Protein AF-A0A7J9ZVR6-F1 (afdb_monomer_lite)

Radius of gyration: 20.78 Å; chains: 1; bounding box: 45×36×65 Å

Secondary structure (DSSP, 8-state):
-PPPP------HHHHHHHHHHHHHHHHHHHTSPTTSHHHHHHHHHHHHHHHHHHHHS---PPPPSS--HHHHHHHHHHHHHHHHHHHHHHHTT--TTS--HHHHHHHHHTSHHHHHHHHHHHHHHHHHHHT-

Structure (mmCIF, N/CA/C/O backbone):
data_AF-A0A7J9ZVR6-F1
#
_entry.id   AF-A0A7J9ZVR6-F1
#
loop_
_atom_site.group_PDB
_atom_site.id
_atom_site.type_symbol
_atom_site.label_atom_id
_atom_site.label_alt_id
_atom_site.label_comp_id
_atom_site.label_asym_id
_atom_site.label_entity_id
_atom_site.label_seq_id
_atom_site.pdbx_PDB_ins_code
_atom_site.Cartn_x
_atom_site.Cartn_y
_atom_site.Cartn_z
_atom_site.occupancy
_atom_site.B_iso_or_equiv
_atom_site.auth_seq_id
_atom_site.auth_comp_id
_atom_site.auth_asym_id
_atom_site.auth_atom_id
_atom_site.pdbx_PDB_model_num
ATOM 1 N N . MET A 1 1 ? -29.108 17.080 42.412 1.00 64.06 1 MET A N 1
ATOM 2 C CA . MET A 1 1 ? -28.873 16.061 41.368 1.00 64.06 1 MET A CA 1
ATOM 3 C C . MET A 1 1 ? -27.441 16.243 40.882 1.00 64.06 1 MET A C 1
ATOM 5 O O . MET A 1 1 ? -27.175 17.189 40.159 1.00 64.06 1 MET A O 1
ATOM 9 N N . VAL A 1 2 ? -26.501 15.456 41.411 1.00 63.78 2 VAL A N 1
ATOM 10 C CA . VAL A 1 2 ? -25.065 15.561 41.095 1.00 63.78 2 VAL A CA 1
ATOM 11 C C . VAL A 1 2 ? -24.791 14.616 39.928 1.00 63.78 2 VAL A C 1
ATOM 13 O O . VAL A 1 2 ? -25.053 13.422 40.044 1.00 63.78 2 VAL A O 1
ATOM 16 N N . LEU A 1 3 ? -24.343 15.148 38.789 1.00 61.28 3 LEU A N 1
ATOM 17 C CA . LEU A 1 3 ? -23.916 14.330 37.653 1.00 61.28 3 LEU A CA 1
ATOM 18 C C . LEU A 1 3 ? -22.655 13.546 38.055 1.00 61.28 3 LEU A C 1
ATOM 20 O O . LEU A 1 3 ? -21.744 14.145 38.633 1.00 61.28 3 LEU A O 1
ATOM 24 N N . PRO A 1 4 ? -22.576 12.232 37.784 1.00 61.28 4 PRO A N 1
ATOM 25 C CA . PRO A 1 4 ? -21.360 11.477 38.048 1.00 61.28 4 PRO A CA 1
ATOM 26 C C . PRO A 1 4 ? -20.205 12.027 37.193 1.00 61.28 4 PRO A C 1
ATOM 28 O O . PRO A 1 4 ? -20.437 12.474 36.064 1.00 61.28 4 PRO A O 1
ATOM 31 N N . PRO A 1 5 ? -18.959 11.996 37.697 1.00 60.31 5 PRO A N 1
ATOM 32 C CA . PRO A 1 5 ? -17.801 12.396 36.915 1.00 60.31 5 PRO A CA 1
ATOM 33 C C . PRO A 1 5 ? -17.692 11.499 35.680 1.00 60.31 5 PRO A C 1
ATOM 35 O O . PRO A 1 5 ? -17.672 10.270 35.784 1.00 60.31 5 PRO A O 1
ATOM 38 N N . VAL A 1 6 ? -17.619 12.124 34.503 1.00 63.25 6 VAL A N 1
ATOM 39 C CA . VAL A 1 6 ? -17.265 11.446 33.256 1.00 63.25 6 VAL A CA 1
ATOM 40 C C . VAL A 1 6 ? -15.844 10.924 33.440 1.00 63.25 6 VAL A C 1
ATOM 42 O O . VAL A 1 6 ? -14.872 11.669 33.339 1.00 63.25 6 VAL A O 1
ATOM 45 N N . THR A 1 7 ? -15.720 9.641 33.767 1.00 61.25 7 THR A N 1
ATOM 46 C CA . THR A 1 7 ? -14.446 8.929 33.729 1.00 61.25 7 THR A CA 1
ATOM 47 C C . THR A 1 7 ? -14.038 8.840 32.265 1.00 61.25 7 THR A C 1
ATOM 49 O O . THR A 1 7 ? -14.446 7.945 31.527 1.00 61.25 7 THR A O 1
ATOM 52 N N . GLY A 1 8 ? -13.279 9.834 31.801 1.00 56.41 8 GLY A N 1
ATOM 53 C CA . GLY A 1 8 ? -12.637 9.773 30.500 1.00 56.41 8 GLY A CA 1
ATOM 54 C C . GLY A 1 8 ? -11.736 8.546 30.485 1.00 56.41 8 GLY A C 1
ATOM 55 O O . GLY A 1 8 ? -10.731 8.514 31.187 1.00 56.41 8 GLY A O 1
ATOM 56 N N . ARG A 1 9 ? -12.102 7.503 29.730 1.00 65.19 9 ARG A N 1
ATOM 57 C CA . ARG A 1 9 ? -11.158 6.424 29.424 1.00 65.19 9 ARG A CA 1
ATOM 58 C C . ARG A 1 9 ? -9.936 7.078 28.792 1.00 65.19 9 ARG A C 1
ATOM 60 O O . ARG A 1 9 ? -10.061 7.743 27.765 1.00 65.19 9 ARG A O 1
ATOM 67 N N . ASP A 1 10 ? -8.759 6.878 29.363 1.00 67.31 10 ASP A N 1
ATOM 68 C CA . ASP A 1 10 ? -7.525 7.200 28.665 1.00 67.31 10 ASP A CA 1
ATOM 69 C C . ASP A 1 10 ? -7.366 6.200 27.516 1.00 67.31 10 ASP A C 1
ATOM 71 O O . ASP A 1 10 ? -7.025 5.036 27.710 1.00 67.31 10 ASP A O 1
ATOM 75 N N . HIS A 1 11 ? -7.646 6.649 26.293 1.00 75.12 11 HIS A N 1
ATOM 76 C CA . HIS A 1 11 ? -7.501 5.829 25.083 1.00 75.12 11 HIS A CA 1
ATOM 77 C C . HIS A 1 11 ? -6.035 5.766 24.617 1.00 75.12 11 HIS A C 1
ATOM 79 O O . HIS A 1 11 ? -5.678 4.961 23.760 1.00 75.12 11 HIS A O 1
ATOM 85 N N . ARG A 1 12 ? -5.158 6.592 25.203 1.00 81.62 12 ARG A N 1
ATOM 86 C CA . ARG A 1 12 ? -3.719 6.666 24.905 1.00 81.62 12 ARG A CA 1
ATOM 87 C C . ARG A 1 12 ? -2.994 5.311 24.984 1.00 81.62 12 ARG A C 1
ATOM 89 O O . ARG A 1 12 ? -2.343 4.965 23.999 1.00 81.62 12 ARG A O 1
ATOM 96 N N . PRO A 1 13 ? -3.113 4.513 26.068 1.00 87.12 13 PRO A N 1
ATOM 97 C CA . PRO A 1 13 ? -2.474 3.197 26.133 1.00 87.12 13 PRO A CA 1
ATOM 98 C C . PRO A 1 13 ? -3.012 2.226 25.076 1.00 87.12 13 PRO A C 1
ATOM 100 O O . PRO A 1 13 ? -2.247 1.443 24.522 1.00 87.12 13 PRO A O 1
ATOM 103 N N . GLN A 1 14 ? -4.305 2.299 24.744 1.00 86.25 14 GLN A N 1
ATOM 104 C CA . GLN A 1 14 ? -4.919 1.429 23.736 1.00 86.25 14 GLN A CA 1
ATOM 105 C C . GLN A 1 14 ? -4.413 1.757 22.328 1.00 86.25 14 GLN A C 1
ATOM 107 O O . GLN A 1 14 ? -4.074 0.852 21.569 1.00 86.25 14 GLN A O 1
ATOM 112 N N . VAL A 1 15 ? -4.296 3.047 21.998 1.00 88.50 15 VAL A N 1
ATOM 113 C CA . VAL A 1 15 ? -3.726 3.501 20.721 1.00 88.50 15 VAL A CA 1
ATOM 114 C C . VAL A 1 15 ? -2.254 3.098 20.614 1.00 88.50 15 VAL A C 1
ATOM 116 O O . VAL A 1 15 ? -1.849 2.556 19.590 1.00 88.50 15 VAL A O 1
ATOM 119 N N . ALA A 1 16 ? -1.461 3.293 21.670 1.00 91.19 16 ALA A N 1
ATOM 120 C CA . ALA A 1 16 ? -0.054 2.890 21.684 1.00 91.19 16 ALA A CA 1
ATOM 121 C C . ALA A 1 16 ? 0.118 1.369 21.521 1.00 91.19 16 ALA A C 1
ATOM 123 O O . ALA A 1 16 ? 0.975 0.924 20.753 1.00 91.19 16 ALA A O 1
ATOM 124 N N . ALA A 1 17 ? -0.729 0.572 22.180 1.00 92.50 17 ALA A N 1
ATOM 125 C CA . ALA A 1 17 ? -0.743 -0.879 22.022 1.00 92.50 17 ALA A CA 1
ATOM 126 C C . ALA A 1 17 ? -1.111 -1.285 20.587 1.00 92.50 17 ALA A C 1
ATOM 128 O O . ALA A 1 17 ? -0.414 -2.100 19.987 1.00 92.50 17 ALA A O 1
ATOM 129 N N . ALA A 1 18 ? -2.146 -0.676 20.000 1.00 92.00 18 ALA A N 1
ATOM 130 C CA . ALA A 1 18 ? -2.562 -0.956 18.626 1.00 92.00 18 ALA A CA 1
ATOM 131 C C . ALA A 1 18 ? -1.472 -0.598 17.602 1.00 92.00 18 ALA A C 1
ATOM 133 O O . ALA A 1 18 ? -1.194 -1.388 16.698 1.00 92.00 18 ALA A O 1
ATOM 134 N N . LEU A 1 19 ? -0.810 0.553 17.762 1.00 94.94 19 LEU A N 1
ATOM 135 C CA . LEU A 1 19 ? 0.306 0.961 16.904 1.00 94.94 19 LEU A CA 1
ATOM 136 C C . LEU A 1 19 ? 1.494 0.005 17.039 1.00 94.94 19 LEU A C 1
ATOM 138 O O . LEU A 1 19 ? 2.051 -0.413 16.028 1.00 94.94 19 LEU A O 1
ATOM 142 N N . THR A 1 20 ? 1.836 -0.394 18.266 1.00 96.25 20 THR A N 1
ATOM 143 C CA . THR A 1 20 ? 2.915 -1.359 18.527 1.00 96.25 20 THR A CA 1
ATOM 144 C C . THR A 1 20 ? 2.614 -2.718 17.897 1.00 96.25 20 THR A C 1
ATOM 146 O O . THR A 1 20 ? 3.471 -3.280 17.217 1.00 96.25 20 THR A O 1
ATOM 149 N N . LEU A 1 21 ? 1.388 -3.229 18.056 1.00 95.19 21 LEU A N 1
ATOM 150 C CA . LEU A 1 21 ? 0.953 -4.482 17.433 1.00 95.19 21 LEU A CA 1
ATOM 151 C C . LEU A 1 21 ? 0.990 -4.392 15.907 1.00 95.19 21 LEU A C 1
ATOM 153 O O . LEU A 1 21 ? 1.477 -5.307 15.249 1.00 95.19 21 LEU A O 1
ATOM 157 N N . THR A 1 22 ? 0.535 -3.272 15.346 1.00 95.75 22 THR A N 1
ATOM 158 C CA . THR A 1 22 ? 0.549 -3.040 13.897 1.00 95.75 22 THR A CA 1
ATOM 159 C C . THR A 1 22 ? 1.978 -2.974 13.361 1.00 95.75 22 THR A C 1
ATOM 161 O O . THR A 1 22 ? 2.275 -3.574 12.328 1.00 95.75 22 THR A O 1
ATOM 164 N N . ALA A 1 23 ? 2.887 -2.302 14.069 1.00 97.00 23 ALA A N 1
ATOM 165 C CA . ALA A 1 23 ? 4.300 -2.236 13.711 1.00 97.00 23 ALA A CA 1
ATOM 166 C C . ALA A 1 23 ? 4.973 -3.615 13.803 1.00 97.00 23 ALA A C 1
ATOM 168 O O . ALA A 1 23 ? 5.654 -4.028 12.864 1.00 97.00 23 ALA A O 1
ATOM 169 N N . GLY A 1 24 ? 4.724 -4.362 14.884 1.00 97.44 24 GLY A N 1
ATOM 170 C CA . GLY A 1 24 ? 5.235 -5.723 15.064 1.00 97.44 24 GLY A CA 1
ATOM 171 C C . GLY A 1 24 ? 4.734 -6.681 13.982 1.00 97.44 24 GLY A C 1
ATOM 172 O O . GLY A 1 24 ? 5.525 -7.413 13.386 1.00 97.44 24 GLY A O 1
ATOM 173 N N . TYR A 1 25 ? 3.442 -6.614 13.657 1.00 96.56 25 TYR A N 1
ATOM 174 C CA . TYR A 1 25 ? 2.853 -7.375 12.559 1.00 96.56 25 TYR A CA 1
ATOM 175 C C . TYR A 1 25 ? 3.468 -7.002 11.206 1.00 96.56 25 TYR A C 1
ATOM 177 O O . TYR A 1 25 ? 3.845 -7.880 10.435 1.00 96.56 25 TYR A O 1
ATOM 185 N N . SER A 1 26 ? 3.628 -5.705 10.932 1.00 96.94 26 SER A N 1
ATOM 186 C CA . SER A 1 26 ? 4.220 -5.218 9.679 1.00 96.94 26 SER A CA 1
ATOM 187 C C . SER A 1 26 ? 5.666 -5.690 9.51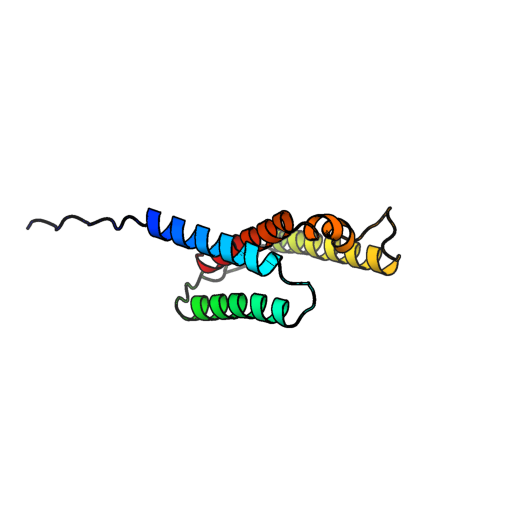9 1.00 96.94 26 SER A C 1
ATOM 189 O O . SER A 1 26 ? 6.074 -6.090 8.431 1.00 96.94 26 SER A O 1
ATOM 191 N N . TRP A 1 27 ? 6.433 -5.724 10.613 1.00 97.75 27 TRP A N 1
ATOM 192 C CA . TRP A 1 27 ? 7.796 -6.255 10.630 1.00 97.75 27 TRP A CA 1
ATOM 193 C C . TRP A 1 27 ? 7.865 -7.772 10.403 1.00 97.75 27 TRP A C 1
ATOM 195 O O . TRP A 1 27 ? 8.790 -8.268 9.743 1.00 97.75 27 TRP A O 1
ATOM 205 N N . TYR A 1 28 ? 6.901 -8.513 10.954 1.00 97.19 28 TYR A N 1
ATOM 206 C CA . TYR A 1 28 ? 6.737 -9.944 10.709 1.00 97.19 28 TYR A CA 1
ATOM 207 C C . TYR A 1 28 ? 6.388 -10.208 9.238 1.00 97.19 28 TYR A C 1
ATOM 209 O O . TYR A 1 28 ? 7.129 -10.914 8.556 1.00 97.19 28 TYR A O 1
ATOM 217 N N . ALA A 1 29 ? 5.337 -9.567 8.723 1.00 95.12 29 ALA A N 1
ATOM 218 C CA . ALA A 1 29 ? 4.870 -9.724 7.347 1.00 95.12 29 ALA A CA 1
ATOM 219 C C . ALA A 1 29 ? 5.935 -9.322 6.313 1.00 95.12 29 ALA A C 1
ATOM 221 O O . ALA A 1 29 ? 6.102 -9.998 5.299 1.00 95.12 29 ALA A O 1
ATOM 222 N N . ALA A 1 30 ? 6.721 -8.276 6.588 1.00 95.00 30 ALA A N 1
ATOM 223 C CA . ALA A 1 30 ? 7.832 -7.870 5.730 1.00 95.00 30 ALA A CA 1
ATOM 224 C C . ALA A 1 30 ? 8.936 -8.932 5.609 1.00 95.00 30 ALA A C 1
ATOM 226 O O . ALA A 1 30 ? 9.589 -9.015 4.569 1.00 95.00 30 ALA A O 1
ATOM 227 N N . GLY A 1 31 ? 9.131 -9.751 6.648 1.00 94.44 31 GLY A N 1
ATOM 228 C CA . GLY A 1 31 ? 10.103 -10.844 6.646 1.00 94.44 31 GLY A CA 1
ATOM 229 C C . GLY A 1 31 ? 9.693 -12.045 5.792 1.00 94.44 31 GLY A C 1
ATOM 230 O O . GLY A 1 31 ? 10.539 -12.882 5.491 1.00 94.44 31 GLY A O 1
ATOM 231 N N . LEU A 1 32 ? 8.424 -12.132 5.382 1.00 93.94 32 LEU A N 1
ATOM 232 C CA . LEU A 1 32 ? 7.941 -13.218 4.534 1.00 93.94 32 LEU A CA 1
ATOM 233 C C . LEU A 1 32 ? 8.436 -13.034 3.098 1.00 93.94 32 LEU A C 1
ATOM 235 O O . LEU A 1 32 ? 8.425 -11.924 2.548 1.00 93.94 32 LEU A O 1
ATOM 239 N N . ARG A 1 33 ? 8.841 -14.139 2.466 1.00 90.81 33 ARG A N 1
ATOM 240 C CA . ARG A 1 33 ? 9.271 -14.127 1.066 1.00 90.81 33 ARG A CA 1
ATOM 241 C C . ARG A 1 33 ? 8.072 -13.835 0.165 1.00 90.81 33 ARG A C 1
ATOM 243 O O . ARG A 1 33 ? 7.020 -14.454 0.316 1.00 90.81 33 ARG A O 1
ATOM 250 N N . SER A 1 34 ? 8.231 -12.891 -0.760 1.00 87.69 34 SER A N 1
ATOM 251 C CA . SER A 1 34 ? 7.185 -12.518 -1.717 1.00 87.69 34 SER A CA 1
ATOM 252 C C . SER A 1 34 ? 6.765 -13.718 -2.577 1.00 87.69 34 SER A C 1
ATOM 254 O O . SER A 1 34 ? 7.572 -14.617 -2.821 1.00 87.69 34 SER A O 1
ATOM 256 N N . PHE A 1 35 ? 5.504 -13.732 -3.023 1.00 87.69 35 PHE A N 1
ATOM 257 C CA . PHE A 1 35 ? 4.923 -14.792 -3.864 1.00 87.69 35 PHE A CA 1
ATOM 258 C C . PHE A 1 35 ? 4.966 -16.199 -3.241 1.00 87.69 35 PHE A C 1
ATOM 260 O O . PHE A 1 35 ? 5.099 -17.203 -3.937 1.00 87.69 35 PHE A O 1
ATOM 267 N N . THR A 1 36 ? 4.842 -16.283 -1.915 1.00 94.81 36 THR A N 1
ATOM 268 C CA . THR A 1 36 ? 4.711 -17.552 -1.184 1.00 94.81 36 THR A CA 1
ATOM 269 C C . THR A 1 36 ? 3.338 -17.690 -0.543 1.00 94.81 36 THR A C 1
ATOM 271 O O . THR A 1 36 ? 2.681 -16.693 -0.230 1.00 94.81 36 THR A O 1
ATOM 274 N N . THR A 1 37 ? 2.924 -18.928 -0.271 1.00 97.06 37 THR A N 1
ATOM 275 C CA . THR A 1 37 ? 1.680 -19.216 0.457 1.00 97.06 37 THR A CA 1
ATOM 276 C C . THR A 1 37 ? 1.646 -18.530 1.824 1.00 97.06 37 THR A C 1
ATOM 278 O O . THR A 1 37 ? 0.611 -18.003 2.213 1.00 97.06 37 THR A O 1
ATOM 281 N N . GLU A 1 38 ? 2.779 -18.456 2.526 1.00 95.56 38 GLU A N 1
ATOM 282 C CA . GLU A 1 38 ? 2.888 -17.752 3.812 1.00 95.56 38 GLU A CA 1
ATOM 283 C C . GLU A 1 38 ? 2.565 -16.260 3.671 1.00 95.56 38 GLU A C 1
ATOM 285 O O . GLU A 1 38 ? 1.763 -15.717 4.433 1.00 95.56 38 GLU A O 1
ATOM 290 N N . SER A 1 39 ? 3.145 -15.600 2.660 1.00 93.50 39 SER A N 1
ATOM 291 C CA . SER A 1 39 ? 2.872 -14.186 2.380 1.00 93.50 39 SER A CA 1
ATOM 292 C C . SER A 1 39 ? 1.407 -13.943 2.007 1.00 93.50 39 SER A C 1
ATOM 294 O O . SER A 1 39 ? 0.806 -12.976 2.471 1.00 93.50 39 SER A O 1
ATOM 296 N N . LEU A 1 40 ? 0.807 -14.860 1.242 1.00 96.12 40 LEU A N 1
ATOM 297 C CA . LEU A 1 40 ? -0.604 -14.805 0.881 1.00 96.12 40 LEU A CA 1
ATOM 298 C C . LEU A 1 40 ? -1.494 -14.924 2.123 1.00 96.12 40 LEU A C 1
ATOM 300 O O . LEU A 1 40 ? -2.373 -14.088 2.320 1.00 96.12 40 LEU A O 1
ATOM 304 N N . ILE A 1 41 ? -1.249 -15.923 2.977 1.00 97.69 41 ILE A N 1
ATOM 305 C CA . ILE A 1 41 ? -2.008 -16.130 4.218 1.00 97.69 41 ILE A CA 1
ATOM 306 C C . ILE A 1 41 ? -1.924 -14.887 5.108 1.00 97.69 41 ILE A C 1
ATOM 308 O O . ILE A 1 41 ? -2.949 -14.431 5.609 1.00 97.69 41 ILE A O 1
ATOM 312 N N . SER A 1 42 ? -0.734 -14.302 5.259 1.00 95.62 42 SER A N 1
ATOM 313 C CA . SER A 1 42 ? -0.530 -13.066 6.022 1.00 95.62 42 SER A CA 1
ATOM 314 C C . SER A 1 42 ? -1.421 -11.921 5.516 1.00 95.62 42 SER A C 1
ATOM 316 O O . SER A 1 42 ? -2.165 -11.307 6.283 1.00 95.62 42 SER A O 1
ATOM 318 N N . VAL A 1 43 ? -1.440 -11.664 4.207 1.00 95.06 43 VAL A N 1
ATOM 319 C CA . VAL A 1 43 ? -2.300 -10.613 3.634 1.00 95.06 43 VAL A CA 1
ATOM 320 C C . VAL A 1 43 ? -3.787 -10.952 3.791 1.00 95.06 43 VAL A C 1
ATOM 322 O O . VAL A 1 43 ? -4.580 -10.078 4.148 1.00 95.06 43 VAL A O 1
ATOM 325 N N . LEU A 1 44 ? -4.174 -12.214 3.586 1.00 96.88 44 LEU A N 1
ATOM 326 C CA . LEU A 1 44 ? -5.561 -12.662 3.731 1.00 96.88 44 LEU A CA 1
ATOM 327 C C . LEU A 1 44 ? -6.080 -12.495 5.159 1.00 96.88 44 LEU A C 1
ATOM 329 O O . LEU A 1 44 ? -7.212 -12.053 5.331 1.00 96.88 44 LEU A O 1
ATOM 333 N N . VAL A 1 45 ? -5.269 -12.789 6.178 1.00 95.38 45 VAL A N 1
ATOM 334 C CA . VAL A 1 45 ? -5.652 -12.591 7.586 1.00 95.38 45 VAL A CA 1
ATOM 335 C C . VAL A 1 45 ? -6.026 -11.130 7.843 1.00 95.38 45 VAL A C 1
ATOM 337 O O . VAL A 1 45 ? -7.070 -10.863 8.440 1.00 95.38 45 VAL A O 1
ATOM 340 N N . VAL A 1 46 ? -5.231 -10.183 7.338 1.00 94.88 46 VAL A N 1
ATOM 341 C CA . VAL A 1 46 ? -5.532 -8.747 7.452 1.00 94.88 46 VAL A CA 1
ATOM 342 C C . VAL A 1 46 ? -6.792 -8.379 6.677 1.00 94.88 46 VAL A C 1
ATOM 344 O O . VAL A 1 46 ? -7.661 -7.696 7.218 1.00 94.88 46 VAL A O 1
ATOM 347 N N . GLY A 1 47 ? -6.911 -8.834 5.428 1.00 93.81 47 GLY A N 1
ATOM 348 C CA . GLY A 1 47 ? -8.066 -8.536 4.580 1.00 93.81 47 GLY A CA 1
ATOM 349 C C . GLY A 1 47 ? -9.374 -9.048 5.183 1.00 93.81 47 GLY A C 1
ATOM 350 O O . GLY A 1 47 ? -10.349 -8.305 5.279 1.00 93.81 47 GLY A O 1
ATOM 351 N N . VAL A 1 48 ? -9.382 -10.289 5.675 1.00 96.44 48 VAL A N 1
ATOM 352 C CA . VAL A 1 48 ? -10.533 -10.884 6.365 1.00 96.44 48 VAL A CA 1
ATOM 353 C C . VAL A 1 48 ? -10.843 -10.123 7.652 1.00 96.44 48 VAL A C 1
ATOM 355 O O . VAL A 1 48 ? -12.007 -9.808 7.893 1.00 96.44 48 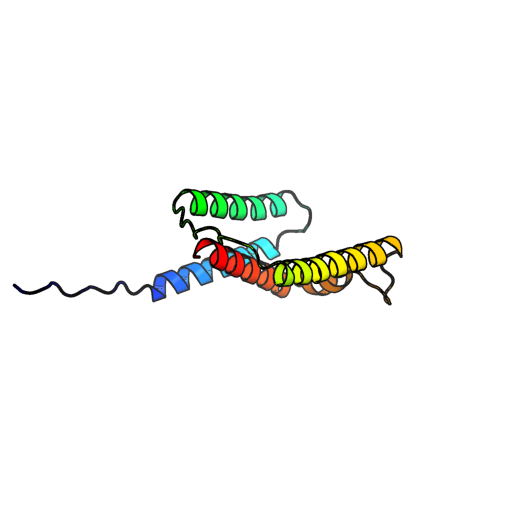VAL A O 1
ATOM 358 N N . ALA A 1 49 ? -9.836 -9.771 8.457 1.00 93.31 49 ALA A N 1
ATOM 359 C CA . ALA A 1 49 ? -10.047 -8.975 9.665 1.00 93.31 49 ALA A CA 1
ATOM 360 C C . ALA A 1 49 ? -10.685 -7.611 9.348 1.00 93.31 49 ALA A C 1
ATOM 362 O O . ALA A 1 49 ? -11.631 -7.209 10.028 1.00 93.31 49 ALA A O 1
ATOM 363 N N . ALA A 1 50 ? -10.229 -6.936 8.289 1.00 91.62 50 ALA A N 1
ATOM 364 C CA . ALA A 1 50 ? -10.799 -5.672 7.835 1.00 91.62 50 ALA A CA 1
ATOM 365 C C . ALA A 1 50 ? -12.257 -5.830 7.368 1.00 91.62 50 ALA A C 1
ATOM 367 O O . ALA A 1 50 ? -13.113 -5.051 7.785 1.00 91.62 50 ALA A O 1
ATOM 368 N N . ILE A 1 51 ? -12.566 -6.865 6.576 1.00 92.38 51 ILE A N 1
ATOM 369 C CA . ILE A 1 51 ? -13.936 -7.165 6.123 1.00 92.38 51 ILE A CA 1
ATOM 370 C C . ILE A 1 51 ? -14.855 -7.450 7.316 1.00 92.38 51 ILE A C 1
ATOM 372 O O . ILE A 1 51 ? -15.947 -6.891 7.404 1.00 92.38 51 ILE A O 1
ATOM 376 N N . VAL A 1 52 ? -14.417 -8.293 8.255 1.00 93.81 52 VAL A N 1
ATOM 377 C CA . VAL A 1 52 ? -15.192 -8.629 9.459 1.00 93.81 52 VAL A CA 1
ATOM 378 C C . VAL A 1 52 ? -15.436 -7.384 10.307 1.00 93.81 52 VAL A C 1
ATOM 380 O O . VAL A 1 52 ? -16.546 -7.193 10.803 1.00 93.81 52 VAL A O 1
ATOM 383 N N . LEU A 1 53 ? -14.427 -6.527 10.472 1.00 90.44 53 LEU A N 1
ATOM 384 C CA . LEU A 1 53 ? -14.567 -5.297 11.242 1.00 90.44 53 LEU A CA 1
ATOM 385 C C . LEU A 1 53 ? -15.547 -4.320 10.576 1.00 90.44 53 LEU A C 1
ATOM 387 O O . LEU A 1 53 ? -16.444 -3.813 11.251 1.00 90.44 53 LEU A O 1
ATOM 391 N N . ALA A 1 54 ? -15.428 -4.125 9.262 1.00 88.44 54 ALA A N 1
ATOM 392 C CA . ALA A 1 54 ? -16.343 -3.293 8.483 1.00 88.44 54 ALA A CA 1
ATOM 393 C C . ALA A 1 54 ? -17.788 -3.823 8.533 1.00 88.44 54 ALA A C 1
ATOM 395 O O . ALA A 1 54 ? -18.732 -3.048 8.670 1.00 88.44 54 ALA A O 1
ATOM 396 N N . ALA A 1 55 ? -17.975 -5.146 8.497 1.00 89.56 55 ALA A N 1
ATOM 397 C CA . ALA A 1 55 ? -19.294 -5.769 8.602 1.00 89.56 55 ALA A CA 1
ATOM 398 C C . ALA A 1 55 ? -19.925 -5.621 10.000 1.00 89.56 55 ALA A C 1
ATOM 400 O O . ALA A 1 55 ? -21.147 -5.535 10.115 1.00 89.56 55 ALA A O 1
ATOM 401 N N . ARG A 1 56 ? -19.114 -5.588 11.069 1.00 88.19 56 ARG A N 1
ATOM 402 C CA . ARG A 1 56 ? -19.586 -5.432 12.460 1.00 88.19 56 ARG A CA 1
ATOM 403 C C . ARG A 1 56 ? -19.931 -3.994 12.830 1.00 88.19 56 ARG A C 1
ATOM 405 O O . ARG A 1 56 ? -20.806 -3.780 13.665 1.00 88.19 56 ARG A O 1
ATOM 412 N N . HIS A 1 57 ? -19.257 -3.024 12.223 1.00 80.81 57 HIS A N 1
ATOM 413 C CA . HIS A 1 57 ? -19.498 -1.603 12.445 1.00 80.81 57 HIS A CA 1
ATOM 414 C C . HIS A 1 57 ? -19.792 -0.917 11.111 1.00 80.81 57 HIS A C 1
ATOM 416 O O . HIS A 1 57 ? -18.932 -0.199 10.603 1.00 80.81 57 HIS A O 1
ATOM 422 N N . PRO A 1 58 ? -20.989 -1.128 10.531 1.00 71.31 58 PRO A N 1
ATOM 423 C CA . PRO A 1 58 ? -21.365 -0.504 9.273 1.00 71.31 58 PRO A CA 1
ATOM 424 C C . PRO A 1 58 ? -21.610 0.993 9.497 1.00 71.31 58 PRO A C 1
ATOM 426 O O . PRO A 1 58 ? -22.748 1.449 9.617 1.00 71.31 58 PRO A O 1
ATOM 429 N N . VAL A 1 59 ? -20.532 1.770 9.572 1.00 71.38 59 VAL A N 1
ATOM 430 C CA . VAL A 1 59 ? -20.589 3.223 9.456 1.00 71.38 59 VAL A CA 1
ATOM 431 C C . VAL A 1 59 ? -20.914 3.509 7.995 1.00 71.38 59 VAL A C 1
ATOM 433 O O . VAL A 1 59 ? -20.086 3.355 7.103 1.00 71.38 59 VAL A O 1
ATOM 436 N N . ARG A 1 60 ? -22.181 3.823 7.719 1.00 68.94 60 ARG A N 1
ATOM 437 C CA . ARG A 1 60 ? -22.616 4.203 6.375 1.00 68.94 60 ARG A CA 1
ATOM 438 C C . ARG A 1 60 ? -22.344 5.687 6.189 1.00 68.94 60 ARG A C 1
ATOM 440 O O . ARG A 1 60 ? -23.135 6.513 6.637 1.00 68.94 60 ARG A O 1
ATOM 447 N N . ILE A 1 61 ? -21.252 6.013 5.505 1.00 71.88 61 ILE A N 1
ATOM 448 C CA . ILE A 1 61 ? -21.105 7.338 4.901 1.00 71.88 61 ILE A CA 1
ATOM 449 C C . ILE A 1 61 ? -22.233 7.465 3.862 1.00 71.88 61 ILE A C 1
ATOM 451 O O . ILE A 1 61 ? -22.344 6.586 2.999 1.00 71.88 61 ILE A O 1
ATOM 455 N N . PRO A 1 62 ? -23.102 8.490 3.938 1.00 78.62 62 PRO A N 1
ATOM 456 C CA . PRO A 1 62 ? -24.124 8.691 2.920 1.00 78.62 62 PRO A CA 1
ATOM 457 C C . PRO A 1 62 ? -23.436 8.859 1.565 1.00 78.62 62 PRO A C 1
ATOM 459 O O . PRO A 1 62 ? -22.479 9.624 1.438 1.00 78.62 62 PRO A O 1
ATOM 462 N N . ALA A 1 63 ? -23.895 8.106 0.563 1.00 77.25 63 ALA A N 1
ATOM 463 C CA . ALA A 1 63 ? -23.366 8.238 -0.785 1.00 77.25 63 ALA A CA 1
ATOM 464 C C . ALA A 1 63 ? -23.559 9.692 -1.257 1.00 77.25 63 ALA A C 1
ATOM 466 O O . ALA A 1 63 ? -24.633 10.255 -1.025 1.00 77.25 63 ALA A O 1
ATOM 467 N N . PRO A 1 64 ? -22.554 10.310 -1.900 1.00 80.69 64 PRO A N 1
ATOM 468 C CA . PRO A 1 64 ? -22.734 11.619 -2.514 1.00 80.69 64 PRO A CA 1
ATOM 469 C C . PRO A 1 64 ? -23.900 11.572 -3.510 1.00 80.69 64 PRO A C 1
ATOM 471 O O . PRO A 1 64 ? -23.981 10.634 -4.302 1.00 80.69 64 PRO A O 1
ATOM 474 N N . GLU A 1 65 ? -24.777 12.580 -3.502 1.00 85.38 65 GLU A N 1
ATOM 475 C CA . GLU A 1 65 ? -25.917 12.660 -4.437 1.00 85.38 65 GLU A CA 1
ATOM 476 C C . GLU A 1 65 ? -25.463 12.709 -5.904 1.00 85.38 65 GLU A C 1
ATOM 478 O O . GLU A 1 65 ? -26.150 12.224 -6.801 1.00 85.38 65 GLU A O 1
ATOM 483 N N . SER A 1 66 ? -24.271 13.257 -6.147 1.00 88.06 66 SER A N 1
ATOM 484 C CA . SER A 1 66 ? -23.623 13.282 -7.454 1.00 88.06 66 SER A CA 1
ATOM 485 C C . SER A 1 66 ? -22.104 13.281 -7.306 1.00 88.06 66 SER A C 1
ATOM 487 O O . SER A 1 66 ? -21.566 13.871 -6.366 1.00 88.06 66 SER A O 1
ATOM 489 N N . LEU A 1 67 ? -21.407 12.667 -8.260 1.00 87.75 67 LEU A N 1
ATOM 490 C CA . LEU A 1 67 ? -19.960 12.804 -8.412 1.00 87.75 67 LEU A CA 1
ATOM 491 C C . LEU A 1 67 ? -19.669 14.027 -9.281 1.00 87.75 67 LEU A C 1
ATOM 493 O O . LEU A 1 67 ? -20.264 14.159 -10.348 1.00 87.75 67 LEU A O 1
ATOM 497 N N . ASP A 1 68 ? -18.744 14.892 -8.859 1.00 92.19 68 ASP A N 1
ATOM 498 C CA . ASP A 1 68 ? -18.253 15.973 -9.717 1.00 92.19 68 ASP A CA 1
ATOM 499 C C . ASP A 1 68 ? -17.550 15.366 -10.946 1.00 92.19 68 ASP A C 1
ATOM 501 O O . ASP A 1 68 ? -16.500 14.726 -10.791 1.00 92.19 68 ASP A O 1
ATOM 505 N N . PRO A 1 69 ? -18.080 15.556 -12.171 1.00 93.69 69 PRO A N 1
ATOM 506 C CA . PRO A 1 69 ? -17.493 14.971 -13.371 1.00 93.69 69 PRO A CA 1
ATOM 507 C C . PRO A 1 69 ? -16.064 15.455 -13.609 1.00 93.69 69 PRO A C 1
ATOM 509 O O . PRO A 1 69 ? -15.245 14.706 -14.135 1.00 93.69 69 PRO A O 1
ATOM 512 N N . ARG A 1 70 ? -15.738 16.689 -13.203 1.00 94.88 70 ARG A N 1
ATOM 513 C CA . ARG A 1 70 ? -14.385 17.240 -13.358 1.00 94.88 70 ARG A CA 1
ATOM 514 C C . ARG A 1 70 ? -13.405 16.518 -12.446 1.00 94.88 70 ARG A C 1
ATOM 516 O O . ARG A 1 70 ? -12.361 16.072 -12.915 1.00 94.88 70 ARG A O 1
ATOM 523 N N . GLY A 1 71 ? -13.760 16.365 -11.171 1.00 93.50 71 GLY A N 1
ATOM 524 C CA . GLY A 1 71 ? -12.995 15.563 -10.221 1.00 93.50 71 GLY A CA 1
ATOM 525 C C . GLY A 1 71 ? -12.795 14.127 -10.706 1.00 93.50 71 GLY A C 1
ATOM 526 O O . GLY A 1 71 ? -11.671 13.627 -10.682 1.00 93.50 71 GLY A O 1
ATOM 527 N N . LEU A 1 72 ? -13.852 13.487 -11.214 1.00 94.81 72 LEU A N 1
ATOM 528 C CA . LEU A 1 72 ? -13.762 12.139 -11.776 1.00 94.81 72 LEU A CA 1
ATOM 529 C C . LEU A 1 72 ? -12.792 12.080 -12.963 1.00 94.81 72 LEU A C 1
ATOM 531 O O . LEU A 1 72 ? -11.923 11.217 -12.983 1.00 94.81 72 LEU A O 1
ATOM 535 N N . ILE A 1 73 ? -12.899 13.002 -13.924 1.00 97.19 73 ILE A N 1
ATOM 536 C CA . ILE A 1 73 ? -12.009 13.050 -15.094 1.00 97.19 73 ILE A CA 1
ATOM 537 C C . ILE A 1 73 ? -10.548 13.205 -14.667 1.00 97.19 73 ILE A C 1
ATOM 539 O O . ILE A 1 73 ? -9.692 12.503 -15.198 1.00 97.19 73 ILE A O 1
ATOM 543 N N . TRP A 1 74 ? -10.249 14.061 -13.688 1.00 97.00 74 TRP A N 1
ATOM 544 C CA . TRP A 1 74 ? -8.883 14.203 -13.181 1.00 97.00 74 TRP A CA 1
ATOM 545 C C . TRP A 1 74 ? -8.347 12.912 -12.566 1.00 97.00 74 TRP A C 1
ATOM 547 O O . TRP A 1 74 ? -7.224 12.513 -12.870 1.00 97.00 74 TRP A O 1
ATOM 557 N N . TRP A 1 75 ? -9.156 12.222 -11.761 1.00 96.44 75 TRP A N 1
ATOM 558 C CA . TRP A 1 75 ? -8.782 10.912 -11.230 1.00 96.44 75 TRP A CA 1
ATOM 559 C C . TRP A 1 75 ? -8.558 9.886 -12.336 1.00 96.44 75 TRP A C 1
ATOM 561 O O . TRP A 1 75 ? -7.579 9.147 -12.288 1.00 96.44 75 TRP A O 1
ATOM 571 N N . MET A 1 76 ? -9.420 9.875 -13.351 1.00 97.50 76 MET A N 1
ATOM 572 C CA . MET A 1 76 ? -9.284 8.983 -14.498 1.00 97.50 76 MET A CA 1
ATOM 573 C C . MET A 1 76 ? -7.987 9.266 -15.255 1.00 97.50 76 MET A C 1
ATOM 575 O O . MET A 1 76 ? -7.232 8.336 -15.500 1.00 97.50 76 MET A O 1
ATOM 579 N N . ILE A 1 77 ? -7.662 10.527 -15.552 1.00 97.31 77 ILE A N 1
ATOM 580 C CA . ILE A 1 77 ? -6.401 10.890 -16.217 1.00 97.31 77 ILE A CA 1
ATOM 581 C C . ILE A 1 77 ? -5.193 10.387 -15.418 1.00 97.31 77 ILE A C 1
ATOM 583 O O . ILE A 1 77 ? -4.276 9.824 -16.007 1.00 97.31 77 ILE A O 1
ATOM 587 N N . ILE A 1 78 ? -5.197 10.548 -14.091 1.00 97.12 78 ILE A N 1
ATOM 588 C CA . ILE A 1 78 ? -4.100 10.078 -13.232 1.00 97.12 78 ILE A CA 1
ATOM 589 C C . ILE A 1 78 ? -3.989 8.552 -13.279 1.00 97.12 78 ILE A C 1
ATOM 591 O O . ILE A 1 78 ? -2.901 8.025 -13.500 1.00 97.12 78 ILE A O 1
ATOM 595 N N . VAL A 1 79 ? -5.104 7.843 -13.088 1.00 96.50 79 VAL A N 1
ATOM 596 C CA . VAL A 1 79 ? -5.126 6.375 -13.070 1.00 96.50 79 VAL A CA 1
ATOM 597 C C . VAL A 1 79 ? -4.716 5.820 -14.431 1.00 96.50 79 VAL A C 1
ATOM 599 O O . VAL A 1 79 ? -3.787 5.023 -14.501 1.00 96.50 79 VAL A O 1
ATOM 602 N N . PHE A 1 80 ? -5.349 6.265 -15.516 1.00 97.31 80 PHE A N 1
ATOM 603 C CA . PHE A 1 80 ? -5.026 5.797 -16.863 1.00 97.31 80 PHE A CA 1
ATOM 604 C C . PHE A 1 80 ? -3.619 6.196 -17.284 1.00 97.31 80 PHE A C 1
ATOM 606 O O . PHE A 1 80 ? -2.907 5.352 -17.800 1.00 97.31 80 PHE A O 1
ATOM 613 N N . GLY A 1 81 ? -3.172 7.422 -17.008 1.00 96.12 81 GLY A N 1
ATOM 614 C CA . GLY A 1 81 ? -1.798 7.831 -17.302 1.00 96.12 81 GLY A CA 1
ATOM 615 C C . GLY A 1 81 ? -0.765 6.962 -16.581 1.00 96.12 81 GLY A C 1
ATOM 616 O O . GLY A 1 81 ? 0.240 6.577 -17.175 1.00 96.12 81 GLY A O 1
ATOM 617 N N . PHE A 1 82 ? -1.038 6.593 -15.327 1.00 95.19 82 PHE A N 1
ATOM 618 C CA . PHE A 1 82 ? -0.199 5.663 -14.575 1.00 95.19 82 PHE A CA 1
ATOM 619 C C . PHE A 1 82 ? -0.212 4.249 -15.180 1.00 95.19 82 PHE A C 1
ATOM 621 O O . PHE A 1 82 ? 0.847 3.654 -15.363 1.00 95.19 82 PHE A O 1
ATOM 628 N N . PHE A 1 83 ? -1.388 3.725 -15.539 1.00 95.38 83 PHE A N 1
ATOM 629 C CA . PHE A 1 83 ? -1.513 2.418 -16.195 1.00 95.38 83 PHE A CA 1
ATOM 630 C C . PHE A 1 83 ? -0.822 2.376 -17.560 1.00 95.38 83 PHE A C 1
ATOM 632 O O . PHE A 1 83 ? -0.112 1.418 -17.847 1.00 95.38 83 PHE A O 1
ATOM 639 N N . GLU A 1 84 ? -1.000 3.407 -18.383 1.00 94.69 84 GLU A N 1
ATOM 640 C CA . GLU A 1 84 ? -0.336 3.537 -19.682 1.00 94.69 84 GLU A CA 1
ATOM 641 C C . GLU A 1 84 ? 1.183 3.532 -19.520 1.00 94.69 84 GLU A C 1
ATOM 643 O O . GLU A 1 84 ? 1.879 2.837 -20.255 1.00 94.69 84 GLU A O 1
ATOM 648 N N . TRP A 1 85 ? 1.714 4.239 -18.518 1.00 94.25 85 TRP A N 1
ATOM 649 C CA . TRP A 1 85 ? 3.143 4.212 -18.221 1.00 94.25 85 TRP A CA 1
ATOM 650 C C . TRP A 1 85 ? 3.639 2.815 -17.812 1.00 94.25 85 TRP A C 1
ATOM 652 O O . TRP A 1 85 ? 4.638 2.349 -18.364 1.00 94.25 85 TRP A O 1
ATOM 662 N N . GLU A 1 86 ? 2.932 2.117 -16.914 1.00 94.94 86 GLU A N 1
ATOM 663 C CA . GLU A 1 86 ? 3.273 0.740 -16.516 1.00 94.94 86 GLU A CA 1
ATOM 664 C C . GLU A 1 86 ? 3.243 -0.228 -17.708 1.00 94.94 86 GLU A C 1
ATOM 666 O O . GLU A 1 86 ? 4.178 -1.007 -17.908 1.00 94.94 86 GLU A O 1
ATOM 671 N N . VAL A 1 87 ? 2.186 -0.168 -18.523 1.00 93.69 87 VAL A N 1
ATOM 672 C CA . VAL A 1 87 ? 1.998 -1.052 -19.681 1.00 93.69 87 VAL A CA 1
ATOM 673 C C . VAL A 1 87 ? 3.028 -0.759 -20.766 1.00 93.69 87 VAL A C 1
ATOM 675 O O . VAL A 1 87 ? 3.624 -1.696 -21.297 1.00 93.69 87 VAL A O 1
ATOM 678 N N . ALA A 1 88 ? 3.282 0.513 -21.078 1.00 90.88 88 ALA A N 1
ATOM 679 C CA . ALA A 1 88 ? 4.288 0.902 -22.061 1.00 90.88 88 ALA A CA 1
ATOM 680 C C . ALA A 1 88 ? 5.698 0.498 -21.610 1.00 90.88 88 ALA A C 1
ATOM 682 O O . ALA A 1 88 ? 6.457 -0.066 -22.401 1.00 90.88 88 ALA A O 1
ATOM 683 N N . GLY A 1 89 ? 6.030 0.725 -20.334 1.00 90.88 89 GLY A N 1
ATOM 684 C CA . GLY A 1 89 ? 7.300 0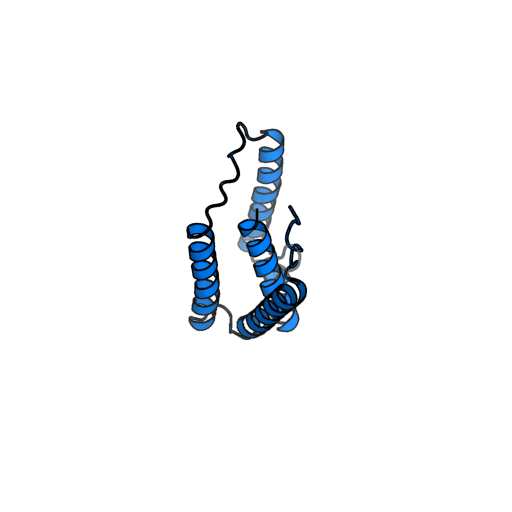.302 -19.748 1.00 90.88 89 GLY A CA 1
ATOM 685 C C . GLY A 1 89 ? 7.485 -1.211 -19.837 1.00 90.88 89 GLY A C 1
ATOM 686 O O . GLY A 1 89 ? 8.509 -1.674 -20.340 1.00 90.88 89 GLY A O 1
ATOM 687 N N . PHE A 1 90 ? 6.467 -1.981 -19.441 1.00 89.81 90 PHE A N 1
ATOM 688 C CA . PHE A 1 90 ? 6.484 -3.442 -19.521 1.00 89.81 90 PHE A CA 1
ATOM 689 C C . PHE A 1 90 ? 6.604 -3.954 -20.966 1.00 89.81 90 PHE A C 1
ATOM 691 O O . PHE A 1 90 ? 7.448 -4.804 -21.248 1.00 89.81 90 PHE A O 1
ATOM 698 N N . ALA A 1 91 ? 5.810 -3.416 -21.897 1.00 90.88 91 ALA A N 1
ATOM 699 C CA . ALA A 1 91 ? 5.827 -3.812 -23.307 1.00 90.88 91 ALA A CA 1
ATOM 700 C C . ALA A 1 91 ? 7.176 -3.523 -23.986 1.00 90.88 91 ALA A C 1
ATOM 702 O O . ALA A 1 91 ? 7.598 -4.268 -24.869 1.00 90.88 91 ALA A O 1
ATOM 703 N N . ALA A 1 92 ? 7.876 -2.475 -23.546 1.00 88.94 92 ALA A N 1
ATOM 704 C CA . ALA A 1 92 ? 9.215 -2.123 -24.006 1.00 88.94 92 ALA A CA 1
ATOM 705 C C . ALA A 1 92 ? 10.346 -2.842 -23.233 1.00 88.94 92 ALA A C 1
ATOM 707 O O . ALA A 1 92 ? 11.518 -2.487 -23.378 1.00 88.94 92 ALA A O 1
ATOM 708 N N . GLY A 1 93 ? 10.022 -3.840 -22.402 1.00 87.69 93 GLY A N 1
ATOM 709 C CA . GLY A 1 93 ? 10.997 -4.659 -21.674 1.00 87.69 93 GLY A CA 1
ATOM 710 C C . GLY A 1 93 ? 11.595 -4.003 -20.425 1.00 87.69 93 GLY A C 1
ATOM 711 O O . GLY A 1 93 ? 12.629 -4.458 -19.943 1.00 87.69 93 GLY A O 1
ATOM 712 N N . SER A 1 94 ? 10.973 -2.942 -19.901 1.00 86.31 94 SER A N 1
ATOM 713 C CA . SER A 1 94 ? 11.376 -2.235 -18.674 1.00 86.31 94 SER A CA 1
ATOM 714 C C . SER A 1 94 ? 12.828 -1.748 -18.679 1.00 86.31 94 SER A C 1
ATOM 716 O O . SER A 1 94 ? 13.551 -1.883 -17.691 1.00 86.31 94 SER A O 1
ATOM 718 N N . HIS A 1 95 ? 13.277 -1.175 -19.798 1.00 82.56 95 HIS A N 1
ATOM 719 C CA . HIS A 1 95 ? 14.626 -0.624 -19.886 1.00 82.56 95 HIS A CA 1
ATOM 720 C C . HIS A 1 95 ? 14.891 0.476 -18.838 1.00 82.56 95 HIS A C 1
ATOM 722 O O . HIS A 1 95 ? 13.969 1.199 -18.457 1.00 82.56 95 HIS A O 1
ATOM 728 N N . PRO A 1 96 ? 16.163 0.698 -18.442 1.00 81.75 96 PRO A N 1
ATOM 729 C CA . PRO A 1 96 ? 16.529 1.675 -17.410 1.00 81.75 96 PRO A CA 1
ATOM 730 C C . PRO A 1 96 ? 16.088 3.124 -17.672 1.00 81.75 96 PRO A C 1
ATOM 732 O O . PRO A 1 96 ? 16.017 3.916 -16.739 1.00 81.75 96 PRO A O 1
ATOM 735 N N . TRP A 1 97 ? 15.809 3.490 -18.925 1.00 82.31 97 TRP A N 1
ATOM 736 C CA . TRP A 1 97 ? 15.347 4.827 -19.316 1.00 82.31 97 TRP A CA 1
ATOM 737 C C . TRP A 1 97 ? 13.816 4.986 -19.307 1.00 82.31 97 TRP A C 1
ATOM 739 O O . TRP A 1 97 ? 13.327 6.111 -19.372 1.00 82.31 97 TRP A O 1
ATOM 749 N N . HIS A 1 98 ? 13.058 3.892 -19.202 1.00 82.38 98 HIS A N 1
ATOM 750 C CA . HIS A 1 98 ? 11.606 3.891 -18.983 1.00 82.38 98 HIS A CA 1
ATOM 751 C C . HIS A 1 98 ? 11.195 2.722 -18.056 1.00 82.38 98 HIS A C 1
ATOM 753 O O . HIS A 1 98 ? 10.428 1.839 -18.457 1.00 82.38 98 HIS A O 1
ATOM 759 N N . PRO A 1 99 ? 11.742 2.656 -16.826 1.00 89.12 99 PRO A N 1
ATOM 760 C CA . PRO A 1 99 ? 11.447 1.561 -15.913 1.00 89.12 99 PRO A CA 1
ATOM 761 C C . PRO A 1 99 ? 9.996 1.657 -15.438 1.00 89.12 99 PRO A C 1
ATOM 763 O O . PRO A 1 99 ? 9.460 2.754 -15.294 1.00 89.12 99 PRO A O 1
ATOM 766 N N . THR A 1 100 ? 9.375 0.514 -15.165 1.00 93.38 100 THR A N 1
ATOM 767 C CA . THR A 1 100 ? 8.089 0.475 -14.462 1.00 93.38 100 THR A CA 1
ATOM 768 C C . THR A 1 100 ? 8.284 0.807 -12.982 1.00 93.38 100 THR A C 1
ATOM 770 O O . THR A 1 100 ? 9.384 0.655 -12.436 1.00 93.38 100 THR A O 1
ATOM 773 N N . LEU A 1 101 ? 7.222 1.218 -12.289 1.00 92.19 101 LEU A N 1
ATOM 774 C CA . LEU A 1 101 ? 7.235 1.423 -10.841 1.00 92.19 101 LEU A CA 1
ATOM 775 C C . LEU A 1 101 ? 7.691 0.164 -10.114 1.00 92.19 101 LEU A C 1
ATOM 777 O O . LEU A 1 101 ? 8.410 0.268 -9.128 1.00 92.19 101 LEU A O 1
ATOM 781 N N . SER A 1 102 ? 7.294 -1.010 -10.608 1.00 89.00 102 SER A N 1
ATOM 782 C CA . SER A 1 102 ? 7.691 -2.297 -10.031 1.00 89.00 102 SER A CA 1
ATOM 783 C C . SER A 1 102 ? 9.219 -2.422 -9.962 1.00 89.00 102 SER A C 1
ATOM 785 O O . SER A 1 102 ? 9.763 -2.625 -8.882 1.00 89.00 102 SER A O 1
ATOM 787 N N . VAL A 1 103 ? 9.915 -2.155 -11.075 1.00 91.75 103 VAL A N 1
ATOM 788 C CA . VAL A 1 103 ? 11.390 -2.184 -11.136 1.00 91.75 103 VAL A CA 1
ATOM 789 C C . VAL A 1 103 ? 12.019 -1.111 -10.244 1.00 91.75 103 VAL A C 1
ATOM 791 O O . VAL A 1 103 ? 13.048 -1.347 -9.616 1.00 91.75 103 VAL A O 1
ATOM 794 N N . LEU A 1 104 ? 11.407 0.074 -10.161 1.00 91.88 104 LEU A N 1
ATOM 795 C CA . LEU A 1 104 ? 11.891 1.146 -9.284 1.00 91.88 104 LEU A CA 1
ATOM 796 C C . LEU A 1 104 ? 11.722 0.814 -7.795 1.00 91.88 104 LEU A C 1
ATOM 798 O O . LEU A 1 104 ? 12.548 1.218 -6.975 1.00 91.88 104 LEU A O 1
ATOM 802 N N . LEU A 1 105 ? 10.650 0.108 -7.436 1.00 91.81 105 LEU A N 1
ATOM 803 C CA . LEU A 1 105 ? 10.338 -0.248 -6.057 1.00 91.81 105 LEU A CA 1
ATOM 804 C C . LEU A 1 105 ? 11.081 -1.490 -5.576 1.00 91.81 105 LEU A C 1
ATOM 806 O O . LEU A 1 105 ? 11.307 -1.586 -4.372 1.00 91.81 105 LEU A O 1
ATOM 810 N N . ASP A 1 106 ? 11.486 -2.399 -6.463 1.00 90.31 106 ASP A N 1
ATOM 811 C CA . ASP A 1 106 ? 12.218 -3.620 -6.107 1.00 90.31 106 ASP A CA 1
ATOM 812 C C . ASP A 1 106 ? 13.387 -3.374 -5.129 1.00 90.31 106 ASP A C 1
ATOM 814 O O . ASP A 1 106 ? 13.332 -3.905 -4.015 1.00 90.31 106 ASP A O 1
ATOM 818 N N . PRO A 1 107 ? 14.382 -2.504 -5.411 1.00 92.56 107 PRO A N 1
ATOM 819 C CA . PRO A 1 107 ? 15.516 -2.298 -4.498 1.00 92.56 107 PRO A CA 1
ATOM 820 C C . PRO A 1 107 ? 15.114 -1.656 -3.161 1.00 92.56 107 PRO A C 1
ATOM 822 O O . PRO A 1 107 ? 15.806 -1.796 -2.147 1.00 92.56 107 PRO A O 1
ATOM 825 N N . VAL A 1 108 ? 13.995 -0.929 -3.141 1.00 92.44 108 VAL A N 1
ATOM 826 C CA . VAL A 1 108 ? 13.444 -0.350 -1.914 1.00 92.44 108 VAL A CA 1
ATOM 827 C C . VAL A 1 108 ? 12.774 -1.449 -1.091 1.00 92.44 108 VAL A C 1
ATOM 829 O O . VAL A 1 108 ? 13.035 -1.569 0.102 1.00 92.44 108 VAL A O 1
ATOM 832 N N . LEU A 1 109 ? 11.937 -2.278 -1.713 1.00 89.88 109 LEU A N 1
ATOM 833 C CA . LEU A 1 109 ? 11.145 -3.310 -1.043 1.00 89.88 109 LEU A CA 1
ATOM 834 C C . LEU A 1 109 ? 11.942 -4.578 -0.706 1.00 89.88 109 LEU A C 1
ATOM 836 O O . LEU A 1 109 ? 11.508 -5.352 0.152 1.00 89.88 109 LEU A O 1
ATOM 840 N N . GLU A 1 110 ? 13.116 -4.775 -1.301 1.00 90.75 110 GLU A N 1
ATOM 841 C CA . GLU A 1 110 ? 14.100 -5.768 -0.854 1.00 90.75 110 GLU A CA 1
ATOM 842 C C . GLU A 1 110 ? 14.578 -5.492 0.577 1.00 90.75 110 GLU A C 1
ATOM 844 O O . GLU A 1 110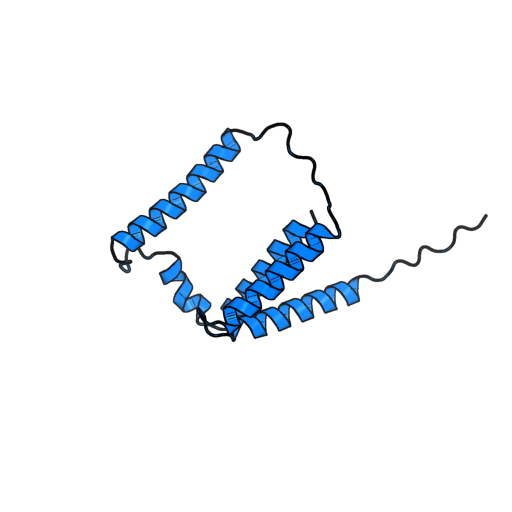 ? 14.845 -6.416 1.355 1.00 90.75 110 GLU A O 1
ATOM 849 N N . GLN A 1 111 ? 14.635 -4.219 0.973 1.00 93.25 111 GLN A N 1
ATOM 850 C CA . GLN A 1 111 ? 15.016 -3.844 2.324 1.00 93.2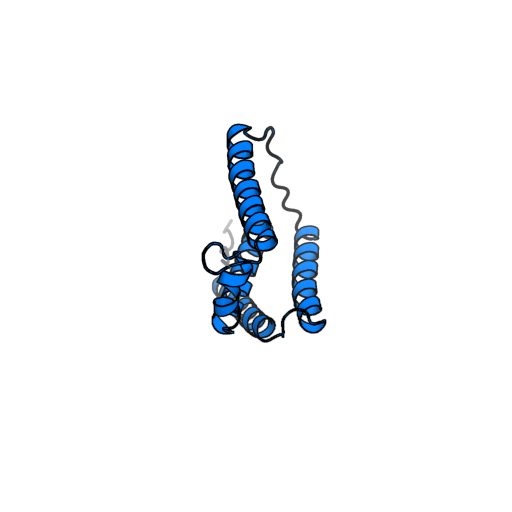5 111 GLN A CA 1
ATOM 851 C C . GLN A 1 111 ? 13.849 -4.104 3.274 1.00 93.25 111 GLN A C 1
ATOM 853 O O . GLN A 1 111 ? 12.845 -3.387 3.287 1.00 93.25 111 GLN A O 1
ATOM 858 N N . ARG A 1 112 ? 14.016 -5.096 4.156 1.00 93.62 112 ARG A N 1
ATOM 859 C CA . ARG A 1 112 ? 13.049 -5.417 5.216 1.00 93.62 112 ARG A CA 1
ATOM 860 C C . ARG A 1 112 ? 12.475 -4.189 5.949 1.00 93.62 112 ARG A C 1
ATOM 862 O O . ARG A 1 112 ? 11.256 -4.164 6.114 1.00 93.62 112 ARG A O 1
ATOM 869 N N . PRO A 1 113 ? 13.264 -3.184 6.393 1.00 96.19 113 PRO A N 1
ATOM 870 C CA . PRO A 1 113 ? 12.694 -2.020 7.073 1.00 96.19 113 PRO A CA 1
ATOM 871 C C . PRO A 1 113 ? 11.774 -1.187 6.174 1.00 96.19 113 PRO A C 1
ATOM 873 O O . PRO A 1 113 ? 10.707 -0.775 6.624 1.00 96.19 113 PRO A O 1
ATOM 876 N N . ALA A 1 114 ? 12.130 -0.985 4.904 1.00 95.44 114 ALA A N 1
ATOM 877 C CA . ALA A 1 114 ? 11.298 -0.246 3.959 1.00 95.44 114 ALA A CA 1
ATOM 878 C C . ALA A 1 114 ? 10.009 -1.014 3.626 1.00 95.44 114 ALA A C 1
ATOM 880 O O . ALA A 1 114 ? 8.920 -0.443 3.665 1.00 95.44 114 ALA A O 1
ATOM 881 N N . LYS A 1 115 ? 10.101 -2.333 3.418 1.00 94.56 115 LYS A N 1
ATOM 882 C CA . LYS A 1 115 ? 8.930 -3.204 3.244 1.00 94.56 115 LYS A CA 1
ATOM 883 C C . LYS A 1 115 ? 8.013 -3.193 4.472 1.00 94.56 115 LYS A C 1
ATOM 885 O O . LYS A 1 115 ? 6.795 -3.121 4.329 1.00 94.56 115 LYS A O 1
ATOM 890 N N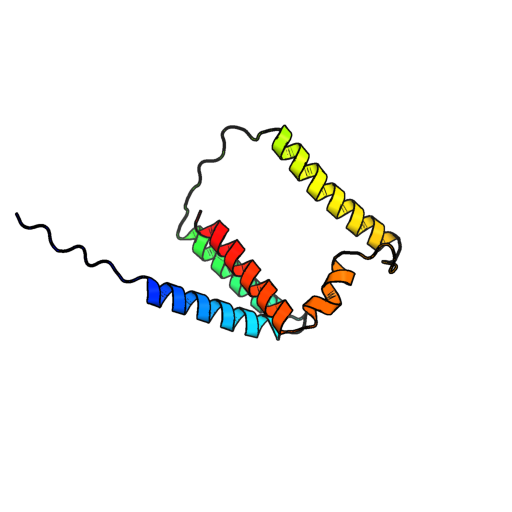 . ALA A 1 116 ? 8.575 -3.210 5.683 1.00 96.75 116 ALA A N 1
ATOM 891 C CA . ALA A 1 116 ? 7.804 -3.104 6.923 1.00 96.75 116 ALA A CA 1
ATOM 892 C C . ALA A 1 116 ? 7.109 -1.742 7.052 1.00 96.75 116 ALA A C 1
ATOM 894 O O . ALA A 1 116 ? 5.937 -1.692 7.420 1.00 96.75 116 ALA A O 1
ATOM 895 N N . ALA A 1 117 ? 7.796 -0.651 6.704 1.00 97.06 117 ALA A N 1
ATOM 896 C CA . ALA A 1 117 ? 7.204 0.682 6.679 1.00 97.06 117 ALA A CA 1
ATOM 897 C C . ALA A 1 117 ? 6.053 0.775 5.664 1.00 97.06 117 ALA A C 1
ATOM 899 O O . ALA A 1 117 ? 5.010 1.345 5.983 1.00 97.06 117 ALA A O 1
ATOM 900 N N . ALA A 1 118 ? 6.197 0.156 4.487 1.00 95.00 118 ALA A N 1
ATOM 901 C CA . ALA A 1 118 ? 5.137 0.079 3.485 1.00 95.00 118 ALA A CA 1
ATOM 902 C C . ALA A 1 118 ? 3.904 -0.684 4.006 1.00 95.00 118 ALA A C 1
ATOM 904 O O . ALA A 1 118 ? 2.790 -0.169 3.914 1.00 95.00 118 ALA A O 1
ATOM 905 N N . PHE A 1 119 ? 4.090 -1.857 4.629 1.00 95.62 119 PHE A N 1
ATOM 906 C CA . PHE A 1 119 ? 2.993 -2.599 5.273 1.00 95.62 119 PHE A CA 1
ATOM 907 C C . PHE A 1 119 ? 2.311 -1.792 6.381 1.00 95.62 119 PHE A C 1
ATOM 909 O O . PHE A 1 119 ? 1.082 -1.775 6.471 1.00 95.62 119 PHE A O 1
ATOM 916 N N . PHE A 1 120 ? 3.096 -1.099 7.203 1.00 97.44 120 PHE A N 1
ATOM 917 C CA . PHE A 1 120 ? 2.576 -0.274 8.286 1.00 97.44 120 PHE A CA 1
ATOM 918 C C . PHE A 1 120 ? 1.742 0.894 7.748 1.00 97.44 120 PHE A C 1
ATOM 920 O O . PHE A 1 120 ? 0.609 1.100 8.184 1.00 97.44 120 PHE A O 1
ATOM 927 N N . ALA A 1 121 ? 2.263 1.618 6.753 1.00 96.75 121 ALA A N 1
ATOM 928 C CA . ALA A 1 121 ? 1.553 2.706 6.088 1.00 96.75 121 ALA A CA 1
ATOM 929 C C . ALA A 1 121 ? 0.259 2.217 5.420 1.00 96.75 121 ALA A C 1
ATOM 931 O O . ALA A 1 121 ? -0.784 2.857 5.561 1.00 96.75 121 ALA A O 1
ATOM 932 N N . TRP A 1 122 ? 0.302 1.057 4.762 1.00 95.62 122 TRP A N 1
ATOM 933 C CA . TRP A 1 122 ? -0.870 0.424 4.161 1.00 95.62 122 TRP A CA 1
ATOM 934 C C . TRP A 1 122 ? -1.944 0.089 5.206 1.00 95.62 122 TRP A C 1
ATOM 936 O O . TRP A 1 122 ? -3.117 0.411 5.006 1.00 95.62 122 TRP A O 1
ATOM 946 N N . MET A 1 123 ? -1.554 -0.458 6.362 1.00 95.38 123 MET A N 1
ATOM 947 C CA . MET A 1 123 ? -2.491 -0.745 7.453 1.00 95.38 123 MET A CA 1
ATOM 948 C C . MET A 1 123 ? -3.114 0.532 8.032 1.00 95.38 123 MET A C 1
ATOM 950 O O . MET A 1 123 ? -4.317 0.573 8.289 1.00 95.38 123 MET A O 1
ATOM 954 N N . LEU A 1 124 ? -2.321 1.594 8.212 1.00 95.62 124 LEU A N 1
ATOM 955 C CA . LEU A 1 124 ? -2.823 2.886 8.685 1.00 95.62 124 LEU A CA 1
ATOM 956 C C . LEU A 1 124 ? -3.787 3.533 7.686 1.00 95.62 124 LEU A C 1
ATOM 958 O O . LEU A 1 124 ? -4.793 4.111 8.102 1.00 95.62 124 LEU A O 1
ATOM 962 N N . ALA A 1 125 ? -3.506 3.426 6.386 1.00 94.31 125 ALA A N 1
ATOM 963 C CA . ALA A 1 125 ? -4.407 3.888 5.338 1.00 94.31 125 ALA A CA 1
ATOM 964 C C . ALA A 1 125 ? -5.729 3.107 5.371 1.00 94.31 125 ALA A C 1
ATOM 966 O O . ALA A 1 125 ? -6.795 3.722 5.401 1.00 94.31 125 ALA A O 1
ATOM 967 N N . GLY A 1 126 ? -5.665 1.774 5.473 1.00 90.06 126 GLY A N 1
ATOM 968 C CA . GLY A 1 126 ? -6.839 0.911 5.622 1.00 90.06 126 GLY A CA 1
ATOM 969 C C . GLY A 1 126 ? -7.664 1.248 6.866 1.00 90.06 126 GLY A C 1
ATOM 970 O O . GLY A 1 126 ? -8.873 1.445 6.774 1.00 90.06 126 GLY A O 1
ATOM 971 N N . TRP A 1 127 ? -7.019 1.430 8.019 1.00 91.06 127 TRP A N 1
ATOM 972 C CA . TRP A 1 127 ? -7.687 1.907 9.234 1.00 91.06 127 TRP A CA 1
ATOM 973 C C . TRP A 1 127 ? -8.324 3.288 9.039 1.00 91.06 127 TRP A C 1
ATOM 975 O O . TRP A 1 127 ? -9.436 3.549 9.497 1.00 91.06 127 TRP A O 1
ATOM 985 N N . GLY A 1 128 ? -7.629 4.174 8.323 1.00 87.88 128 GLY A N 1
ATOM 986 C CA . GLY A 1 128 ? -8.109 5.492 7.938 1.00 87.88 128 GLY A CA 1
ATOM 987 C C . GLY A 1 128 ? -9.381 5.464 7.092 1.00 87.88 128 GLY A C 1
ATOM 988 O O . GLY A 1 128 ? -10.158 6.413 7.196 1.00 87.88 128 GLY A O 1
ATOM 989 N N . LEU A 1 129 ? -9.582 4.403 6.307 1.00 85.81 129 LEU A N 1
ATOM 990 C CA . LEU A 1 129 ? -10.800 4.140 5.543 1.00 85.81 129 LEU A CA 1
ATOM 991 C C . LEU A 1 129 ? -11.892 3.514 6.417 1.00 85.81 129 LEU A C 1
ATOM 993 O O . LEU A 1 129 ? -13.023 3.967 6.355 1.00 85.81 129 LEU A O 1
ATOM 997 N N . LEU A 1 130 ? -11.560 2.533 7.264 1.00 85.06 130 LEU A N 1
ATOM 998 C CA . LEU A 1 130 ? -12.540 1.846 8.121 1.00 85.06 130 LEU A CA 1
ATOM 999 C C . LEU A 1 130 ? -13.158 2.742 9.203 1.00 85.06 130 LEU A C 1
ATOM 1001 O O . LEU A 1 130 ? -14.257 2.468 9.672 1.00 85.06 130 LEU A O 1
ATOM 1005 N N . ARG A 1 131 ? -12.431 3.770 9.650 1.00 82.06 131 ARG A N 1
ATOM 1006 C CA . ARG A 1 131 ? -12.904 4.702 10.688 1.00 82.06 131 ARG A CA 1
ATOM 1007 C C . ARG A 1 131 ? -13.784 5.837 10.157 1.00 82.06 131 ARG A C 1
ATOM 1009 O O . ARG A 1 131 ? -14.280 6.613 10.973 1.00 82.06 131 ARG A O 1
ATOM 1016 N N . ARG A 1 132 ? -13.826 6.030 8.838 1.00 67.06 132 ARG A N 1
ATOM 1017 C CA . ARG A 1 132 ? -14.630 7.072 8.191 1.00 67.06 132 ARG A CA 1
ATOM 1018 C C . ARG A 1 132 ? -16.013 6.515 7.908 1.00 67.06 132 ARG A C 1
ATOM 1020 O O . ARG A 1 132 ? -16.967 7.297 8.090 1.00 67.06 132 ARG A O 1
#

Sequence (132 aa):
MVLPPVTGRDHRPQVAAALTLTAGYSWYAAGLRSFTTESLISVLVVGVAAIVLAARHPVRIPAPESLDPRGLIWWMIIVFGFFEWEVAGFAAGSHPWHPTLSVLLDPVLEQRPAKAAAFFAWMLAGWGLLRR

pLDDT: mean 88.95, std 9.88, range [56.41, 97.75]

Foldseek 3Di:
DDDPDPPPPPCPVVVVVVLVVLLVLLLVLLPDDPPDPVNVVSVVVLVVVLVVLCVVDVPDDDDPPDDDVVVVVVVVCVVVVLVCLQVVCVVVVQDPVRHRVCVVCVVQSVDSVSSSVVSSVVSVVSVVVSVD